Protein AF-A0A7J4EI24-F1 (afdb_monomer_lite)

Secondary structure (DSSP, 8-state):
--------SSTTTSPP------SS-------SS-HHHHHHHHHHHHHHHHHHHHHHTTS-GGG-THHHHHHHHHHHHHHHHHIIIIIHHHHHHHHHHHHTT--------HHHHHHHHHHHHHHS--

pLDDT: mean 85.52, std 16.44, range [43.53, 98.38]

Sequence (126 aa):
MEEKRRVYYSFYDIPQRESFTPSYGVTSHQSITSRTEIMHLLIAIIVLSIAFSFPLGGGGIIEGLNVVKEAMDKYPIALFSIITGFFFHELSHKFIAQRYGLWAEFRMYPGGLLFAFLFGLLIGFV

Foldseek 3Di:
DDPPDDDDPDPVRPPLPPPPDPPPDDPPPQPLADPQLVVQLVVLLQLQLLLLLQLVLPWACQVHPVSVVSSVVCSVVSSVCCCVPPVVVLVVVSVVCVVSVHHDGDDDDVVVSVVSNCCSHHTVHD

Radius of gyration: 21.09 Å; chains: 1; bounding box: 60×25×57 Å

Structure (mmCIF, N/CA/C/O backbone):
data_AF-A0A7J4EI24-F1
#
_entry.id   AF-A0A7J4EI24-F1
#
loop_
_atom_site.group_PDB
_atom_site.id
_atom_site.type_symbol
_atom_site.label_atom_id
_atom_site.label_alt_id
_atom_site.label_comp_id
_atom_site.label_asym_id
_atom_site.label_entity_id
_atom_site.label_seq_id
_atom_site.pdbx_PDB_ins_code
_atom_site.Cartn_x
_atom_site.Cartn_y
_atom_site.Cartn_z
_atom_site.occupancy
_atom_site.B_iso_or_equiv
_atom_site.auth_seq_id
_atom_site.auth_comp_id
_atom_site.auth_asym_id
_atom_site.auth_atom_id
_atom_site.pdbx_PDB_model_num
ATOM 1 N N . MET A 1 1 ? -41.817 -17.663 23.018 1.00 48.66 1 MET A N 1
ATOM 2 C CA . MET A 1 1 ? -41.851 -16.282 22.495 1.00 48.66 1 MET A CA 1
ATOM 3 C C . MET A 1 1 ? -40.979 -16.281 21.260 1.00 48.66 1 MET A C 1
ATOM 5 O O . MET A 1 1 ? -39.829 -16.678 21.357 1.00 48.66 1 MET A O 1
ATOM 9 N N . GLU A 1 2 ? -41.563 -16.004 20.103 1.00 53.72 2 GLU A N 1
ATOM 10 C CA . GLU A 1 2 ? -40.906 -16.165 18.807 1.00 53.72 2 GLU A CA 1
ATOM 11 C C . GLU A 1 2 ? -39.934 -15.001 18.586 1.00 53.72 2 GLU A C 1
ATOM 13 O O . GLU A 1 2 ? -40.337 -13.836 18.570 1.00 53.72 2 GLU A O 1
ATOM 18 N N . GLU A 1 3 ? -38.638 -15.302 18.511 1.00 65.00 3 GLU A N 1
ATOM 19 C CA . GLU A 1 3 ? -37.598 -14.302 18.288 1.00 65.00 3 GLU A CA 1
ATOM 20 C C . GLU A 1 3 ? -37.726 -13.777 16.852 1.00 65.00 3 GLU A C 1
ATOM 22 O O . GLU A 1 3 ? -37.226 -14.359 15.890 1.00 65.00 3 GLU A O 1
ATOM 27 N N . LYS A 1 4 ? -38.479 -12.683 16.689 1.00 65.25 4 LYS A N 1
ATOM 28 C CA . LYS A 1 4 ? -38.645 -12.007 15.400 1.00 65.25 4 LYS A CA 1
ATOM 29 C C . LYS A 1 4 ? -37.273 -11.570 14.889 1.00 65.25 4 LYS A C 1
ATOM 31 O O . LYS A 1 4 ? -36.659 -10.662 15.451 1.00 65.25 4 LYS A O 1
ATOM 36 N N . ARG A 1 5 ? -36.822 -12.189 13.794 1.00 73.00 5 ARG A N 1
ATOM 37 C CA . ARG A 1 5 ? -35.615 -11.799 13.056 1.00 73.00 5 ARG A CA 1
ATOM 38 C C . ARG A 1 5 ? -35.690 -10.304 12.732 1.00 73.00 5 ARG A C 1
ATOM 40 O O . ARG A 1 5 ? -36.543 -9.883 11.952 1.00 73.00 5 ARG A O 1
ATOM 47 N N . ARG A 1 6 ? -34.828 -9.496 13.352 1.00 72.06 6 ARG A N 1
ATOM 48 C CA . ARG A 1 6 ? -34.754 -8.056 13.078 1.00 72.06 6 ARG A CA 1
ATOM 49 C C . ARG A 1 6 ? -34.000 -7.846 11.767 1.00 72.06 6 ARG A C 1
ATOM 51 O O . ARG A 1 6 ? -32.892 -8.351 11.608 1.00 72.06 6 ARG A O 1
ATOM 58 N N . VAL A 1 7 ? -34.623 -7.137 10.831 1.00 76.56 7 VAL A N 1
ATOM 59 C CA . VAL A 1 7 ? -34.021 -6.731 9.556 1.00 76.56 7 VAL A CA 1
ATOM 60 C C . VAL A 1 7 ? -33.747 -5.236 9.653 1.00 76.56 7 VAL A C 1
ATOM 62 O O . VAL A 1 7 ? -34.674 -4.463 9.883 1.00 76.56 7 VAL A O 1
ATOM 65 N N . TYR A 1 8 ? -32.479 -4.850 9.526 1.00 79.75 8 TYR A N 1
ATOM 66 C CA . TYR A 1 8 ? -32.034 -3.457 9.566 1.00 79.75 8 TYR A CA 1
ATOM 67 C C . TYR A 1 8 ? -31.829 -2.963 8.132 1.00 79.75 8 TYR A C 1
ATOM 69 O O . TYR A 1 8 ? -31.180 -3.653 7.346 1.00 79.75 8 TYR A O 1
ATOM 77 N N . TYR A 1 9 ? -32.400 -1.808 7.785 1.00 78.88 9 TYR A N 1
ATOM 78 C CA . TYR A 1 9 ? -32.369 -1.265 6.419 1.00 78.88 9 TYR A CA 1
ATOM 79 C C . TYR A 1 9 ? -31.306 -0.175 6.240 1.00 78.88 9 TYR A C 1
ATOM 81 O O . TYR A 1 9 ? -30.872 0.086 5.121 1.00 78.88 9 TYR A O 1
ATOM 89 N N . SER A 1 10 ? -30.857 0.433 7.337 1.00 72.88 10 SER A N 1
ATOM 90 C CA . SER A 1 10 ? -29.804 1.441 7.376 1.00 72.88 10 SER A CA 1
ATOM 91 C C . SER A 1 10 ? -28.770 1.113 8.454 1.00 72.88 10 SER A C 1
ATOM 93 O O . SER A 1 10 ? -29.093 0.521 9.484 1.00 72.88 10 SER A O 1
ATOM 95 N N . PHE A 1 11 ? -27.523 1.559 8.260 1.00 65.12 11 PHE A N 1
ATOM 96 C CA . PHE A 1 11 ? -26.468 1.484 9.284 1.00 65.12 11 PHE A CA 1
ATOM 97 C C . PHE A 1 11 ? -26.885 2.131 10.611 1.00 65.12 11 PHE A C 1
ATOM 99 O O . PHE A 1 11 ? -26.434 1.707 11.670 1.00 65.12 11 PHE A O 1
ATOM 106 N N . TYR A 1 12 ? -27.759 3.137 10.550 1.00 70.12 12 TYR A N 1
ATOM 107 C CA . TYR A 1 12 ? -28.264 3.864 11.713 1.00 70.12 12 TYR A CA 1
ATOM 108 C C . TYR A 1 12 ? -29.338 3.083 12.481 1.00 70.12 12 TYR A C 1
ATOM 110 O O . TYR A 1 12 ? -29.590 3.389 13.642 1.00 70.12 12 TYR A O 1
ATOM 118 N N . ASP A 1 13 ? -29.945 2.070 11.855 1.00 72.12 13 ASP A N 1
ATOM 119 C CA . ASP A 1 13 ? -30.979 1.240 12.479 1.00 72.12 13 ASP A CA 1
ATOM 120 C C . ASP A 1 13 ? -30.370 0.113 13.319 1.00 72.12 13 ASP A C 1
ATOM 122 O O . ASP A 1 13 ? -31.056 -0.477 14.155 1.00 72.12 13 ASP A O 1
ATOM 126 N N . ILE A 1 14 ? -29.092 -0.212 13.083 1.00 67.00 14 ILE A N 1
ATOM 127 C CA . ILE A 1 14 ? -28.371 -1.231 13.839 1.00 67.00 14 ILE A CA 1
ATOM 128 C C . ILE A 1 14 ? -28.211 -0.690 15.265 1.00 67.00 14 ILE A C 1
ATOM 130 O O . ILE A 1 14 ? -27.538 0.330 15.442 1.00 67.00 14 ILE A O 1
ATOM 134 N N . PRO A 1 15 ? -28.792 -1.338 16.295 1.00 66.69 15 PRO A N 1
ATOM 135 C CA . PRO A 1 15 ? -28.547 -0.932 17.666 1.00 66.69 15 PRO A CA 1
ATOM 136 C C . PRO A 1 15 ? -27.040 -1.009 17.882 1.00 66.69 15 PRO A C 1
ATOM 138 O O . PRO A 1 15 ? -26.44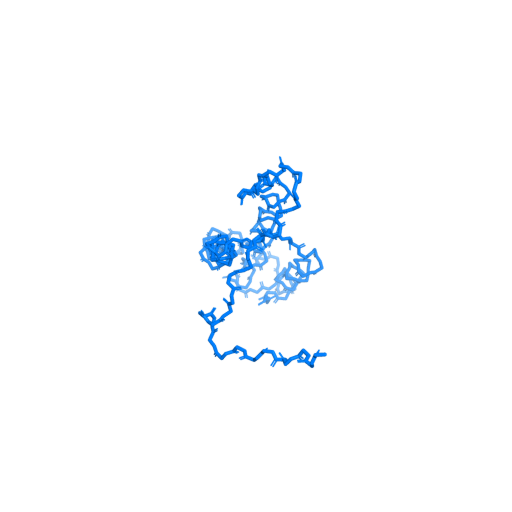3 -2.073 17.681 1.00 66.69 15 PRO A O 1
ATOM 141 N N . GLN A 1 16 ? -26.419 0.122 18.235 1.00 60.31 16 GLN A N 1
ATOM 142 C CA . GLN A 1 16 ? -25.025 0.112 18.659 1.00 60.31 16 GLN A CA 1
ATOM 143 C C . GLN A 1 16 ? -24.936 -0.944 19.743 1.00 60.31 16 GLN A C 1
ATOM 145 O O . GLN A 1 16 ? -25.718 -0.906 20.693 1.00 60.31 16 GLN A O 1
ATOM 150 N N . ARG A 1 17 ? -24.080 -1.948 19.527 1.00 56.31 17 ARG A N 1
ATOM 151 C CA . ARG A 1 17 ? -23.883 -3.018 20.495 1.00 56.31 17 ARG A CA 1
ATOM 152 C C . ARG A 1 17 ? -23.572 -2.298 21.803 1.00 56.31 17 ARG A C 1
ATOM 154 O O . ARG A 1 17 ? -22.500 -1.705 21.908 1.00 56.31 17 ARG A O 1
ATOM 161 N N . GLU A 1 18 ? -24.505 -2.303 22.759 1.00 54.47 18 GLU A N 1
ATOM 162 C CA . GLU A 1 18 ? -24.138 -2.101 24.152 1.00 54.47 18 GLU A CA 1
ATOM 163 C C . GLU A 1 18 ? -23.033 -3.120 24.338 1.00 54.47 18 GLU A C 1
ATOM 165 O O . GLU A 1 18 ? -23.245 -4.322 24.138 1.00 54.47 18 GLU A O 1
ATOM 170 N N . SER A 1 19 ? -21.809 -2.628 24.509 1.00 52.09 19 SER A N 1
ATOM 171 C CA . SER A 1 19 ? -20.678 -3.462 24.843 1.00 52.09 19 SER A CA 1
ATOM 172 C C . SER A 1 19 ? -21.186 -4.303 25.994 1.00 52.09 19 SER A C 1
ATOM 174 O O . SER A 1 19 ? -21.489 -3.759 27.051 1.00 52.09 19 SER A O 1
ATOM 176 N N . PHE A 1 20 ? -21.401 -5.598 25.748 1.00 48.25 20 PHE A N 1
ATOM 177 C CA . PHE A 1 20 ? -21.703 -6.551 26.794 1.00 48.25 20 PHE A CA 1
ATOM 178 C C . PHE A 1 20 ? -20.518 -6.433 27.738 1.00 48.25 20 PHE A C 1
ATOM 180 O O . PHE A 1 20 ? -19.446 -6.963 27.458 1.00 48.25 20 PHE A O 1
ATOM 187 N N . THR A 1 21 ? -20.664 -5.605 28.764 1.00 46.22 21 THR A N 1
ATOM 188 C CA . THR A 1 21 ? -19.741 -5.507 29.866 1.00 46.22 21 THR A CA 1
ATOM 189 C C . THR A 1 21 ? -20.082 -6.746 30.671 1.00 46.22 21 THR A C 1
ATOM 191 O O . THR A 1 21 ? -21.168 -6.827 31.252 1.00 46.22 21 THR A O 1
ATOM 194 N N . PRO A 1 22 ? -19.222 -7.780 30.689 1.00 43.69 22 PRO A N 1
ATOM 195 C CA . PRO A 1 22 ? -19.352 -8.750 31.755 1.00 43.69 22 PRO A CA 1
ATOM 196 C C . PRO A 1 22 ? -19.315 -7.925 33.047 1.00 43.69 22 PRO A C 1
ATOM 198 O O . PRO A 1 22 ? -18.504 -7.007 33.163 1.00 43.69 22 PRO A O 1
ATOM 201 N N . SER A 1 23 ? -20.180 -8.222 34.014 1.00 46.69 23 SER A N 1
ATOM 202 C CA . SER A 1 23 ? -20.263 -7.510 35.302 1.00 46.69 23 SER A CA 1
ATOM 203 C C . SER A 1 23 ? -18.975 -7.598 36.162 1.00 46.69 23 SER A C 1
ATOM 205 O O . SER A 1 23 ? -18.990 -7.277 37.348 1.00 46.69 23 SER A O 1
ATOM 207 N N . TYR A 1 24 ? -17.848 -8.008 35.580 1.00 43.88 24 TYR A N 1
ATOM 208 C CA . TYR A 1 24 ? -16.500 -7.884 36.109 1.00 43.88 24 TYR A CA 1
ATOM 209 C C . TYR A 1 24 ? -15.790 -6.770 35.337 1.00 43.88 24 TYR A C 1
ATOM 211 O O . TYR A 1 24 ? -15.511 -6.917 34.150 1.00 43.88 24 TYR A O 1
ATOM 219 N N . GLY A 1 25 ? -15.542 -5.646 36.014 1.00 43.53 25 GLY A N 1
ATOM 220 C CA . GLY A 1 25 ? -15.015 -4.391 35.471 1.00 43.53 25 GLY A CA 1
ATOM 221 C C . GLY A 1 25 ? -13.647 -4.480 34.792 1.00 43.53 25 GLY A C 1
ATOM 222 O O . GLY A 1 25 ? -12.657 -3.968 35.304 1.00 43.53 25 GLY A O 1
ATOM 223 N N . VAL A 1 26 ? -13.603 -5.065 33.600 1.00 48.59 26 VAL A N 1
ATOM 224 C CA . VAL A 1 26 ? -12.492 -4.927 32.664 1.00 48.59 26 VAL A CA 1
ATOM 225 C C . VAL A 1 26 ? -12.948 -3.947 31.596 1.00 48.59 26 VAL A C 1
ATOM 227 O O . VAL A 1 26 ? -13.611 -4.310 30.626 1.00 48.59 26 VAL A O 1
ATOM 230 N N . THR A 1 27 ? -12.600 -2.676 31.774 1.00 49.97 27 THR A N 1
ATOM 231 C CA . THR A 1 27 ? -12.538 -1.752 30.647 1.00 49.97 27 THR A CA 1
ATOM 232 C C . THR A 1 27 ? -11.503 -2.334 29.690 1.00 49.97 27 THR A C 1
ATOM 234 O O . THR A 1 27 ? -10.303 -2.290 29.956 1.00 49.97 27 THR A O 1
ATOM 237 N N . SER A 1 28 ? -11.939 -2.977 28.599 1.00 51.62 28 SER A N 1
ATOM 238 C CA . SER A 1 28 ? -10.997 -3.374 27.558 1.00 51.62 28 SER A CA 1
ATOM 239 C C . SER A 1 28 ? -10.385 -2.078 27.049 1.00 51.62 28 SER A C 1
ATOM 241 O O . SER A 1 28 ? -11.053 -1.304 26.362 1.00 51.62 28 SER A O 1
ATOM 243 N N . HIS A 1 29 ? -9.151 -1.796 27.442 1.00 49.03 29 HIS A N 1
ATOM 244 C CA . HIS A 1 29 ? -8.384 -0.698 26.896 1.00 49.03 29 HIS A CA 1
ATOM 245 C C . HIS A 1 29 ? -8.115 -1.068 25.436 1.00 49.03 29 HIS A C 1
ATOM 247 O O . HIS A 1 29 ? -7.106 -1.698 25.127 1.00 49.03 29 HIS A O 1
ATOM 253 N N . GLN A 1 30 ? -9.074 -0.796 24.544 1.00 60.03 30 GLN A N 1
ATOM 254 C CA . GLN A 1 30 ? -8.929 -1.101 23.129 1.00 60.03 30 GLN A CA 1
ATOM 255 C C . GLN A 1 30 ? -7.773 -0.246 22.629 1.00 60.03 30 GLN A C 1
ATOM 257 O O . GLN A 1 30 ? -7.880 0.976 22.529 1.00 60.03 30 GLN A O 1
ATOM 262 N N . SER A 1 31 ? -6.613 -0.873 22.426 1.00 61.41 31 SER A N 1
ATOM 263 C CA . SER A 1 31 ? -5.442 -0.160 21.946 1.00 61.41 31 SER A CA 1
ATOM 264 C C . SER A 1 31 ? -5.779 0.394 20.573 1.00 61.41 31 SER A C 1
ATOM 266 O O . SER A 1 31 ? -6.114 -0.368 19.665 1.00 61.41 31 SER A O 1
ATOM 268 N N . ILE A 1 32 ? -5.677 1.713 20.426 1.00 71.81 32 ILE A N 1
ATOM 269 C CA . ILE A 1 32 ? -5.957 2.391 19.162 1.00 71.81 32 ILE A CA 1
ATOM 270 C C . ILE A 1 32 ? -5.090 1.799 18.051 1.00 71.81 32 ILE A C 1
ATOM 272 O O . ILE A 1 32 ? -5.567 1.686 16.936 1.00 71.81 32 ILE A O 1
ATOM 276 N N . THR A 1 33 ? -3.851 1.385 18.337 1.00 81.56 33 THR A N 1
ATOM 277 C CA . THR A 1 33 ? -2.935 0.704 17.406 1.00 81.56 33 THR A CA 1
ATOM 278 C C . THR A 1 33 ? -2.095 -0.344 18.138 1.00 81.56 33 THR A C 1
ATOM 280 O O . THR A 1 33 ? -1.858 -0.233 19.341 1.00 81.56 33 THR A O 1
ATOM 283 N N . SER A 1 34 ? -1.633 -1.355 17.403 1.00 89.00 34 SER A N 1
ATOM 284 C CA . SER A 1 34 ? -0.796 -2.455 17.906 1.00 89.00 34 SER A CA 1
ATOM 285 C C . SER A 1 34 ? 0.598 -2.427 17.274 1.00 89.00 34 SER A C 1
ATOM 287 O O . SER A 1 34 ? 0.770 -2.003 16.132 1.00 89.00 34 SER A O 1
ATOM 289 N N . ARG A 1 35 ? 1.627 -2.922 17.980 1.00 91.44 35 ARG A N 1
ATOM 290 C CA . ARG A 1 35 ? 2.989 -3.025 17.409 1.00 91.44 35 ARG A CA 1
ATOM 291 C C . ARG A 1 35 ? 3.008 -3.888 16.149 1.00 91.44 35 ARG A C 1
ATOM 293 O O . ARG A 1 35 ? 3.686 -3.551 15.186 1.00 91.44 35 ARG A O 1
ATOM 300 N N . THR A 1 36 ? 2.259 -4.989 16.163 1.00 93.06 36 THR A N 1
ATOM 301 C CA . THR A 1 36 ? 2.190 -5.909 15.019 1.00 93.06 36 THR A CA 1
ATOM 302 C C . THR A 1 36 ? 1.503 -5.275 13.816 1.00 93.06 36 THR A C 1
ATOM 304 O O . THR A 1 36 ? 1.942 -5.475 12.691 1.00 93.06 36 THR A O 1
ATOM 307 N N . GLU A 1 37 ? 0.490 -4.448 14.055 1.00 93.75 37 GLU A N 1
ATOM 308 C CA . GLU A 1 37 ? -0.195 -3.686 13.017 1.00 93.75 37 GLU A CA 1
ATOM 309 C C . GLU A 1 37 ? 0.742 -2.689 12.331 1.00 93.75 37 GLU A C 1
ATOM 311 O O . GLU A 1 37 ? 0.817 -2.665 11.107 1.00 93.75 37 GLU A O 1
ATOM 316 N N . ILE A 1 38 ? 1.506 -1.913 13.110 1.00 94.44 38 ILE A N 1
ATOM 317 C CA . ILE A 1 38 ? 2.485 -0.961 12.566 1.00 94.44 38 ILE A CA 1
ATOM 318 C C . ILE A 1 38 ? 3.529 -1.699 11.723 1.00 94.44 38 ILE A C 1
ATOM 320 O O . ILE A 1 38 ? 3.847 -1.262 10.622 1.00 94.44 38 ILE A O 1
ATOM 324 N N . MET A 1 39 ? 4.036 -2.838 12.206 1.00 96.69 39 MET A N 1
ATOM 325 C CA . MET A 1 39 ? 4.986 -3.651 11.440 1.00 96.69 39 MET A CA 1
ATOM 326 C C . MET A 1 39 ? 4.372 -4.169 10.137 1.00 96.69 39 MET A C 1
ATOM 328 O O . MET A 1 39 ? 4.995 -4.055 9.087 1.00 96.69 39 MET A O 1
ATOM 332 N N . HIS A 1 40 ? 3.145 -4.690 10.176 1.00 97.25 40 HIS A N 1
ATOM 333 C CA . HIS A 1 40 ? 2.452 -5.167 8.982 1.00 97.25 40 HIS A CA 1
ATOM 334 C C . HIS A 1 40 ? 2.182 -4.041 7.978 1.00 97.25 40 HIS A C 1
ATOM 336 O O . HIS A 1 40 ? 2.389 -4.244 6.785 1.00 97.25 40 HIS A O 1
ATOM 342 N N . LEU A 1 41 ? 1.759 -2.861 8.442 1.00 96.75 41 LEU A N 1
ATOM 343 C CA . LEU A 1 41 ? 1.556 -1.688 7.590 1.00 96.75 41 LEU A CA 1
ATOM 344 C C . LEU A 1 41 ? 2.864 -1.246 6.934 1.00 96.75 41 LEU A C 1
ATOM 346 O O . LEU A 1 41 ? 2.885 -1.018 5.731 1.00 96.75 41 LEU A O 1
ATOM 350 N N . LEU A 1 42 ? 3.960 -1.164 7.693 1.00 97.50 42 LEU A N 1
ATOM 351 C CA . LEU A 1 42 ? 5.267 -0.786 7.149 1.00 97.50 42 LEU A CA 1
ATOM 352 C C . LEU A 1 42 ? 5.771 -1.794 6.113 1.00 97.50 42 LEU A C 1
ATOM 354 O O . LEU A 1 42 ? 6.225 -1.385 5.046 1.00 97.50 42 LEU A O 1
ATOM 358 N N . ILE A 1 43 ? 5.653 -3.097 6.393 1.00 97.88 43 ILE A N 1
ATOM 359 C CA . ILE A 1 43 ? 6.014 -4.153 5.437 1.00 97.88 43 ILE A CA 1
ATOM 360 C C . ILE A 1 43 ? 5.169 -4.020 4.169 1.00 97.88 43 ILE A C 1
ATOM 362 O O . ILE A 1 43 ? 5.725 -4.015 3.074 1.00 97.88 43 ILE A O 1
ATOM 366 N N . ALA A 1 44 ? 3.849 -3.866 4.306 1.00 97.88 44 ALA A N 1
ATOM 367 C CA . ALA A 1 44 ? 2.956 -3.689 3.170 1.00 97.88 44 ALA A CA 1
ATOM 368 C C . ALA A 1 44 ? 3.352 -2.458 2.343 1.00 97.88 44 ALA A C 1
ATOM 370 O O . ALA A 1 44 ? 3.567 -2.593 1.144 1.00 97.88 44 ALA A O 1
ATOM 371 N N . ILE A 1 45 ? 3.542 -1.294 2.973 1.00 98.38 45 ILE A N 1
ATOM 372 C CA . ILE A 1 45 ? 3.937 -0.056 2.289 1.00 98.38 45 ILE A CA 1
ATOM 373 C C . ILE A 1 45 ? 5.228 -0.258 1.498 1.00 98.38 45 ILE A C 1
ATOM 375 O O . ILE A 1 45 ? 5.262 0.075 0.319 1.00 98.38 45 ILE A O 1
ATOM 379 N N . ILE A 1 46 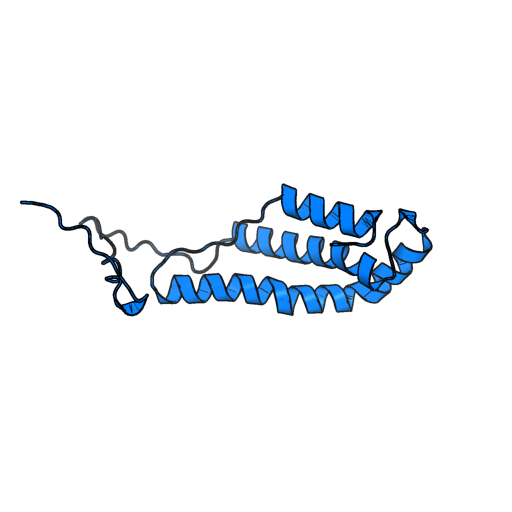? 6.274 -0.823 2.107 1.00 98.19 46 ILE A N 1
ATOM 380 C CA . ILE A 1 46 ? 7.562 -1.029 1.432 1.00 98.19 46 ILE A CA 1
ATOM 381 C C . ILE A 1 46 ? 7.403 -2.000 0.257 1.00 98.19 46 ILE A C 1
ATOM 383 O O . ILE A 1 46 ? 7.803 -1.680 -0.860 1.00 98.19 46 ILE A O 1
ATOM 387 N N . VAL A 1 47 ? 6.788 -3.164 0.484 1.00 98.06 47 VAL A N 1
ATOM 388 C CA . VAL A 1 47 ? 6.644 -4.205 -0.545 1.00 98.06 47 VAL A CA 1
ATOM 389 C C . VAL A 1 47 ? 5.793 -3.717 -1.715 1.00 98.06 47 VAL A C 1
ATOM 391 O O . VAL A 1 47 ? 6.203 -3.871 -2.862 1.00 98.06 47 VAL A O 1
ATOM 394 N N . LEU A 1 48 ? 4.650 -3.083 -1.440 1.00 98.00 48 LEU A N 1
ATOM 395 C CA . LEU A 1 48 ? 3.786 -2.506 -2.470 1.00 98.00 48 LEU A CA 1
ATOM 396 C C . LEU A 1 48 ? 4.489 -1.366 -3.215 1.00 98.00 48 LEU A C 1
ATOM 398 O O . LEU A 1 48 ? 4.378 -1.291 -4.432 1.00 98.00 48 LEU A O 1
ATOM 402 N N . SER A 1 49 ? 5.260 -0.516 -2.530 1.00 98.25 49 SER A N 1
ATOM 403 C CA . SER A 1 49 ? 5.989 0.579 -3.192 1.00 98.25 49 SER A CA 1
ATOM 404 C C . SER A 1 49 ? 7.043 0.057 -4.164 1.00 98.25 49 SER A C 1
ATOM 406 O O . SER A 1 49 ? 7.188 0.609 -5.250 1.00 98.25 49 SER A O 1
ATOM 408 N N . ILE A 1 50 ? 7.746 -1.023 -3.805 1.00 97.81 50 ILE A N 1
ATOM 409 C CA . ILE A 1 50 ? 8.682 -1.688 -4.718 1.00 97.81 50 ILE A CA 1
ATOM 410 C C . ILE A 1 50 ? 7.914 -2.356 -5.863 1.00 97.81 50 ILE A C 1
ATOM 412 O O . ILE A 1 50 ? 8.278 -2.185 -7.017 1.00 97.81 50 ILE A O 1
ATOM 416 N N . ALA A 1 51 ? 6.831 -3.082 -5.572 1.00 97.69 51 ALA A N 1
ATOM 417 C CA . ALA A 1 51 ? 6.037 -3.763 -6.593 1.00 97.69 51 ALA A CA 1
ATOM 418 C C . ALA A 1 51 ? 5.501 -2.791 -7.659 1.00 97.69 51 ALA A C 1
ATOM 420 O O . ALA A 1 51 ? 5.641 -3.048 -8.850 1.00 97.69 51 ALA A O 1
ATOM 421 N N . PHE A 1 52 ? 4.941 -1.653 -7.235 1.00 97.88 52 PHE A N 1
ATOM 422 C CA . PHE A 1 52 ? 4.382 -0.633 -8.125 1.00 97.88 52 PHE A CA 1
ATOM 423 C C . PHE A 1 52 ? 5.441 0.218 -8.837 1.00 97.88 52 PHE A C 1
ATOM 425 O O . PHE A 1 52 ? 5.117 0.885 -9.821 1.00 97.88 52 PHE A O 1
ATOM 432 N N . SER A 1 53 ? 6.700 0.215 -8.391 1.00 97.81 53 SER A N 1
ATOM 433 C CA . SER A 1 53 ? 7.738 1.000 -9.062 1.00 97.81 53 SER A CA 1
ATOM 434 C C . SER A 1 53 ? 8.138 0.412 -10.419 1.00 97.81 53 SER A C 1
ATOM 436 O O . SER A 1 53 ? 8.526 1.171 -11.300 1.00 97.81 53 SER A O 1
ATOM 438 N N . PHE A 1 54 ? 7.972 -0.899 -10.626 1.00 97.25 54 PHE A N 1
ATOM 439 C CA . PHE A 1 54 ? 8.211 -1.588 -11.903 1.00 97.25 54 PHE A CA 1
ATOM 440 C C . PHE A 1 54 ? 7.248 -1.170 -13.031 1.00 97.25 54 PHE A C 1
ATOM 442 O O . PHE A 1 54 ? 7.731 -0.620 -14.020 1.00 97.25 54 PHE A O 1
ATOM 449 N N . PRO A 1 55 ? 5.907 -1.292 -12.892 1.00 95.81 55 PRO A N 1
ATOM 450 C CA . PRO A 1 55 ? 4.969 -0.786 -13.899 1.00 95.81 55 PRO A CA 1
ATOM 451 C C . PRO A 1 55 ? 5.194 0.695 -14.227 1.00 95.81 55 PRO A C 1
ATOM 453 O O . PRO A 1 55 ? 5.120 1.103 -15.382 1.00 95.81 55 PRO A O 1
ATOM 456 N N . LEU A 1 56 ? 5.498 1.515 -13.214 1.00 95.00 56 LEU A N 1
ATOM 457 C CA . LEU A 1 56 ? 5.785 2.941 -13.408 1.00 95.00 56 LEU A CA 1
ATOM 458 C C . LEU A 1 56 ? 7.122 3.192 -14.118 1.00 95.00 56 LEU A C 1
ATOM 460 O O . LEU A 1 56 ? 7.271 4.207 -14.800 1.00 95.00 56 LEU A O 1
ATOM 464 N N . GLY A 1 57 ? 8.085 2.292 -13.925 1.00 92.44 57 GLY A N 1
ATOM 465 C CA . GLY A 1 57 ? 9.389 2.254 -14.580 1.00 92.44 57 GLY A CA 1
ATOM 466 C C . GLY A 1 57 ? 9.370 1.571 -15.948 1.00 92.44 57 GLY A C 1
ATOM 467 O O . GLY A 1 57 ? 10.436 1.279 -16.469 1.00 92.44 57 GLY A O 1
ATOM 468 N N . GLY A 1 58 ? 8.190 1.307 -16.517 1.00 90.81 58 GLY A N 1
ATOM 469 C CA . GLY A 1 58 ? 8.043 0.884 -17.908 1.00 90.81 58 GLY A CA 1
ATOM 470 C C . GLY A 1 58 ? 7.883 -0.616 -18.148 1.00 90.81 58 GLY A C 1
ATOM 471 O O . GLY A 1 58 ? 7.692 -0.976 -19.302 1.00 90.81 58 GLY A O 1
ATOM 472 N N . GLY A 1 59 ? 7.907 -1.469 -17.115 1.00 93.38 59 GLY A N 1
ATOM 473 C CA . GLY A 1 59 ? 7.706 -2.912 -17.291 1.00 93.38 59 GLY A CA 1
ATOM 474 C C . GLY A 1 59 ? 8.281 -3.769 -16.163 1.00 93.38 59 GLY A C 1
ATOM 475 O O . GLY A 1 59 ? 8.567 -3.281 -15.069 1.00 93.38 59 GLY A O 1
ATOM 476 N N . GLY A 1 60 ? 8.427 -5.071 -16.416 1.00 94.50 60 GLY A N 1
ATOM 477 C CA . GLY A 1 60 ? 9.048 -6.032 -15.497 1.00 94.50 60 GLY A CA 1
ATOM 478 C C . GLY A 1 60 ? 10.469 -6.425 -15.903 1.00 94.50 60 GLY A C 1
ATOM 479 O O . GLY A 1 60 ? 10.909 -6.176 -17.023 1.00 94.50 60 GLY A O 1
ATOM 480 N N . ILE A 1 61 ? 11.206 -7.105 -15.019 1.00 94.06 61 ILE A N 1
ATOM 481 C CA . ILE A 1 61 ? 12.601 -7.508 -15.291 1.00 94.06 61 ILE A CA 1
ATOM 482 C C . ILE A 1 61 ? 12.745 -8.492 -16.460 1.00 94.06 61 ILE A C 1
ATOM 484 O O . ILE A 1 61 ? 13.844 -8.635 -16.995 1.00 94.06 61 ILE A O 1
ATOM 488 N N . ILE A 1 62 ? 11.661 -9.163 -16.866 1.00 92.88 62 ILE A N 1
ATOM 489 C CA . ILE A 1 62 ? 11.645 -10.038 -18.046 1.00 92.88 62 ILE A CA 1
ATOM 490 C C . ILE A 1 62 ? 11.925 -9.237 -19.331 1.00 92.88 62 ILE A C 1
ATOM 492 O O . ILE A 1 62 ? 12.504 -9.775 -20.271 1.00 92.88 62 ILE A O 1
ATOM 496 N N . GLU A 1 63 ? 11.577 -7.949 -19.362 1.00 88.19 63 GLU A N 1
ATOM 497 C CA . GLU A 1 63 ? 11.785 -7.065 -20.516 1.00 88.19 63 GLU A CA 1
ATOM 498 C C . GLU A 1 63 ? 13.225 -6.531 -20.607 1.00 88.19 63 GLU A C 1
ATOM 500 O O . GLU A 1 63 ? 13.677 -6.119 -21.676 1.00 88.19 63 GLU A O 1
ATOM 505 N N . GLY A 1 64 ? 13.982 -6.584 -19.506 1.00 90.25 64 GLY A N 1
ATOM 506 C CA . GLY A 1 64 ? 15.399 -6.235 -19.462 1.00 90.25 64 GLY A CA 1
ATOM 507 C C . GLY A 1 64 ? 15.840 -5.631 -18.130 1.00 90.25 64 GLY A C 1
ATOM 508 O O . GLY A 1 64 ? 15.052 -5.083 -17.364 1.00 90.25 64 GLY A O 1
ATOM 509 N N . LEU A 1 65 ? 17.147 -5.678 -17.853 1.00 88.94 65 LEU A N 1
ATOM 510 C CA . LEU A 1 65 ? 17.690 -5.218 -16.567 1.00 88.94 65 LEU A CA 1
ATOM 511 C C . LEU A 1 65 ? 17.679 -3.685 -16.404 1.00 88.94 65 LEU A C 1
ATOM 513 O O . LEU A 1 65 ? 17.711 -3.188 -15.280 1.00 88.94 65 LEU A O 1
ATOM 517 N N . ASN A 1 66 ? 17.591 -2.931 -17.506 1.00 91.50 66 ASN A N 1
ATOM 518 C CA . ASN A 1 66 ? 17.504 -1.464 -17.477 1.00 91.50 66 ASN A CA 1
ATOM 519 C C . ASN A 1 66 ? 16.271 -0.972 -16.701 1.00 91.50 66 ASN A C 1
ATOM 521 O O . ASN A 1 66 ? 16.350 0.053 -16.023 1.00 91.50 66 ASN A O 1
ATOM 525 N N . VAL A 1 67 ? 15.191 -1.761 -16.710 1.00 92.38 67 VAL A N 1
ATOM 526 C CA . VAL A 1 67 ? 13.946 -1.491 -15.981 1.00 92.38 67 VAL A CA 1
ATOM 527 C C . VAL A 1 67 ? 14.190 -1.341 -14.479 1.00 92.38 67 VAL A C 1
ATOM 529 O O . VAL A 1 67 ? 13.525 -0.547 -13.829 1.00 92.38 67 VAL A O 1
ATOM 532 N N . VAL A 1 68 ? 15.186 -2.024 -13.902 1.00 93.88 68 VAL A N 1
ATOM 533 C CA . VAL A 1 68 ? 15.498 -1.891 -12.466 1.00 93.88 68 VAL A CA 1
ATOM 534 C C . VAL A 1 68 ? 15.934 -0.466 -12.120 1.00 93.88 68 VAL A C 1
ATOM 536 O O . VAL A 1 68 ? 15.557 0.062 -11.075 1.00 93.88 68 VAL A O 1
ATOM 539 N N . LYS A 1 69 ? 16.711 0.177 -13.001 1.00 95.44 69 LYS A N 1
ATOM 540 C CA . LYS A 1 69 ? 17.139 1.565 -12.805 1.00 95.44 69 LYS A CA 1
ATOM 541 C C . LYS A 1 69 ? 15.947 2.515 -12.910 1.00 95.44 69 LYS A C 1
ATOM 543 O O . LYS A 1 69 ? 15.771 3.360 -12.039 1.00 95.44 69 LYS A O 1
ATOM 548 N N . GLU A 1 70 ? 15.111 2.332 -13.928 1.00 95.19 70 GLU A N 1
ATOM 549 C CA . GLU A 1 70 ? 13.908 3.145 -14.134 1.00 95.19 70 GLU A CA 1
ATOM 550 C C . GLU A 1 70 ? 12.915 2.981 -12.975 1.00 95.19 70 GLU A C 1
ATOM 552 O O . GLU A 1 70 ? 12.420 3.966 -12.432 1.00 95.19 70 GLU A O 1
ATOM 557 N N . ALA A 1 71 ? 12.697 1.751 -12.510 1.00 96.12 71 ALA A N 1
ATOM 558 C CA . ALA A 1 71 ? 11.873 1.454 -11.346 1.00 96.12 71 ALA A CA 1
ATOM 559 C C . ALA A 1 71 ? 12.414 2.128 -10.077 1.00 96.12 71 ALA A C 1
ATOM 561 O O . ALA A 1 71 ? 11.639 2.645 -9.275 1.00 96.12 71 ALA A O 1
ATOM 562 N N . MET A 1 72 ? 13.735 2.180 -9.894 1.00 96.38 72 MET A N 1
ATOM 563 C CA . MET A 1 72 ? 14.343 2.868 -8.754 1.00 96.38 72 MET A CA 1
ATOM 564 C C . MET A 1 72 ? 14.152 4.390 -8.827 1.00 96.38 72 MET A C 1
ATOM 566 O O . MET A 1 72 ? 13.829 5.006 -7.811 1.00 96.38 72 MET A O 1
ATOM 570 N N . ASP A 1 73 ? 14.239 4.982 -10.021 1.00 97.00 73 ASP A N 1
ATOM 571 C CA . ASP A 1 73 ? 13.935 6.402 -10.244 1.00 97.00 73 ASP A CA 1
ATOM 572 C C . ASP A 1 73 ? 12.450 6.722 -9.971 1.00 97.00 73 ASP A C 1
ATOM 574 O O . ASP A 1 73 ? 12.110 7.818 -9.518 1.00 97.00 73 ASP A O 1
ATOM 578 N N . LYS A 1 74 ? 11.544 5.762 -10.209 1.00 97.19 74 LYS A N 1
ATOM 579 C CA . LYS A 1 74 ? 10.098 5.901 -9.953 1.00 97.19 74 LYS A CA 1
ATOM 580 C C . LYS A 1 74 ? 9.662 5.522 -8.542 1.00 97.19 74 LYS A C 1
ATOM 582 O O . LYS A 1 74 ? 8.551 5.879 -8.146 1.00 97.19 74 LYS A O 1
ATOM 587 N N . TYR A 1 75 ? 10.513 4.866 -7.759 1.00 97.62 75 TYR A N 1
ATOM 588 C CA . TYR A 1 75 ? 10.182 4.421 -6.405 1.00 97.62 75 TYR A CA 1
ATOM 589 C C . TYR A 1 75 ? 9.633 5.534 -5.486 1.00 97.62 75 TYR A C 1
ATOM 591 O O . TYR A 1 75 ? 8.635 5.281 -4.810 1.00 97.62 75 TYR A O 1
ATOM 599 N N . PRO A 1 76 ? 10.165 6.777 -5.469 1.00 98.00 76 PRO A N 1
ATOM 600 C CA . PRO A 1 76 ? 9.600 7.847 -4.639 1.00 98.00 76 PRO A CA 1
ATOM 601 C C . PRO A 1 76 ? 8.148 8.194 -4.994 1.00 98.00 76 PRO A C 1
ATOM 603 O O . PRO A 1 76 ? 7.341 8.477 -4.108 1.00 98.00 76 PRO A O 1
ATOM 606 N N . ILE A 1 77 ? 7.808 8.144 -6.286 1.00 97.88 77 ILE A N 1
ATOM 607 C CA . ILE A 1 77 ? 6.446 8.386 -6.771 1.00 97.88 77 ILE A CA 1
ATOM 608 C C . ILE A 1 77 ? 5.545 7.222 -6.350 1.00 97.88 77 ILE A C 1
ATOM 610 O O . ILE A 1 77 ? 4.477 7.462 -5.793 1.00 97.88 77 ILE A O 1
ATOM 614 N N . ALA A 1 78 ? 6.003 5.979 -6.536 1.00 97.94 78 ALA A N 1
ATOM 615 C CA . ALA A 1 78 ? 5.280 4.785 -6.101 1.00 97.94 78 ALA A CA 1
ATOM 616 C C . ALA A 1 78 ? 4.985 4.825 -4.592 1.00 97.94 78 ALA A C 1
ATOM 618 O O . ALA A 1 78 ? 3.843 4.641 -4.180 1.00 97.94 78 ALA A O 1
ATOM 619 N N . LEU A 1 79 ? 5.986 5.154 -3.770 1.00 98.31 79 LEU A N 1
ATOM 620 C CA . LEU A 1 79 ? 5.842 5.285 -2.320 1.00 98.31 79 LEU A CA 1
ATOM 621 C C . LEU A 1 79 ? 4.791 6.329 -1.941 1.00 98.31 79 LEU A C 1
ATOM 623 O O . LEU A 1 79 ? 3.937 6.070 -1.093 1.00 98.31 79 LEU A O 1
ATOM 627 N N . PHE A 1 80 ? 4.816 7.495 -2.587 1.00 98.19 80 PHE A N 1
ATOM 628 C CA . PHE A 1 80 ? 3.814 8.528 -2.351 1.00 98.19 80 PHE A CA 1
ATOM 629 C C . PHE A 1 80 ? 2.403 8.053 -2.736 1.00 98.19 80 PHE A C 1
ATOM 631 O O . PHE A 1 80 ? 1.452 8.248 -1.972 1.00 98.19 80 PHE A O 1
ATOM 638 N N . SER A 1 81 ? 2.258 7.368 -3.873 1.00 97.56 81 SER A N 1
ATOM 639 C CA . SER A 1 81 ? 0.991 6.761 -4.298 1.00 97.56 81 SER A CA 1
ATOM 640 C C . SER A 1 81 ? 0.484 5.703 -3.311 1.00 97.56 81 SER A C 1
ATOM 642 O O . SER A 1 81 ? -0.700 5.694 -2.991 1.00 97.56 81 SER A O 1
ATOM 644 N N . ILE A 1 82 ? 1.355 4.852 -2.761 1.00 98.19 82 ILE A N 1
ATOM 645 C CA . ILE A 1 82 ? 0.970 3.838 -1.765 1.00 98.19 82 ILE A CA 1
ATOM 646 C C . ILE A 1 82 ? 0.583 4.469 -0.425 1.00 98.19 82 ILE A C 1
ATOM 648 O O . ILE A 1 82 ? -0.397 4.050 0.192 1.00 98.19 82 ILE A O 1
ATOM 652 N N . ILE A 1 83 ? 1.290 5.509 0.023 1.00 98.00 83 ILE A N 1
ATOM 653 C CA . ILE A 1 83 ? 0.913 6.234 1.245 1.00 98.00 83 ILE A CA 1
ATOM 654 C C . ILE A 1 83 ? -0.469 6.883 1.076 1.00 98.00 83 ILE A C 1
ATOM 656 O O . ILE A 1 83 ? -1.325 6.802 1.957 1.00 98.00 83 ILE A O 1
ATOM 660 N N . THR A 1 84 ? -0.706 7.518 -0.068 1.00 97.25 84 THR A N 1
ATOM 661 C CA . THR A 1 84 ? -1.960 8.239 -0.306 1.00 97.25 84 THR A CA 1
ATOM 662 C C . THR A 1 84 ? -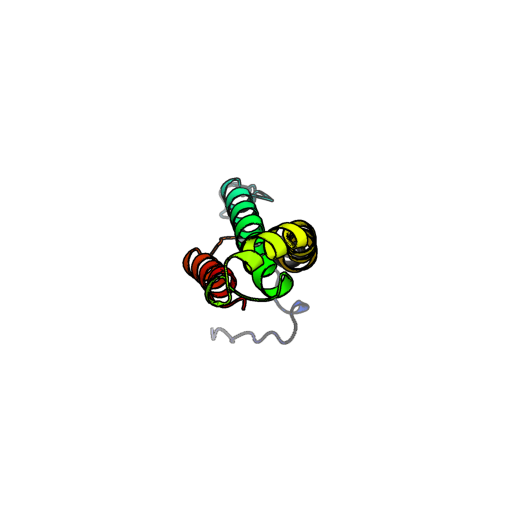3.144 7.316 -0.587 1.00 97.25 84 THR A C 1
ATOM 664 O O . THR A 1 84 ? -4.230 7.542 -0.060 1.00 97.25 84 THR A O 1
ATOM 667 N N . GLY A 1 85 ? -2.940 6.271 -1.387 1.00 96.19 85 GLY A N 1
ATOM 668 C CA . GLY A 1 85 ? -3.985 5.337 -1.792 1.00 96.19 85 GLY A CA 1
ATOM 669 C C . GLY A 1 85 ? -4.239 4.240 -0.766 1.00 96.19 85 GLY A C 1
ATOM 670 O O . GLY A 1 85 ? -5.360 4.085 -0.303 1.00 96.19 85 GLY A O 1
ATOM 671 N N . PHE A 1 86 ? -3.208 3.482 -0.392 1.00 97.19 86 PHE A N 1
ATOM 672 C CA . PHE A 1 86 ? -3.354 2.306 0.468 1.00 97.19 86 PHE A CA 1
ATOM 673 C C . PHE A 1 86 ? -3.345 2.668 1.958 1.00 97.19 86 PHE A C 1
ATOM 675 O O . PHE A 1 86 ? -4.270 2.311 2.683 1.00 97.19 86 PHE A O 1
ATOM 682 N N . PHE A 1 87 ? -2.340 3.411 2.433 1.00 97.25 87 PHE A N 1
ATOM 683 C CA . PHE A 1 87 ? -2.208 3.670 3.872 1.00 97.25 87 PHE A CA 1
ATOM 684 C C . PHE A 1 87 ? -3.394 4.474 4.429 1.00 97.25 87 PHE A C 1
ATOM 686 O O . PHE A 1 87 ? -3.966 4.088 5.450 1.00 97.25 87 PHE A O 1
ATOM 693 N N . PHE A 1 88 ? -3.823 5.546 3.750 1.00 97.19 88 PHE A N 1
ATOM 694 C CA . PHE A 1 88 ? -5.017 6.286 4.181 1.00 97.19 88 PHE A CA 1
ATOM 695 C C . PHE A 1 88 ? -6.320 5.499 4.005 1.00 97.19 88 PHE A C 1
ATOM 697 O O . PHE A 1 88 ? -7.239 5.694 4.802 1.00 97.19 88 PHE A O 1
ATOM 704 N N . HIS A 1 89 ? -6.415 4.600 3.023 1.00 95.19 89 HIS A N 1
ATOM 705 C CA . HIS A 1 89 ? -7.571 3.712 2.874 1.00 95.19 89 HIS A CA 1
ATOM 706 C C . HIS A 1 89 ? -7.732 2.787 4.086 1.00 95.19 89 HIS A C 1
ATOM 708 O O . HIS A 1 89 ? -8.784 2.793 4.726 1.00 95.19 89 HIS A O 1
ATOM 714 N N . GLU A 1 90 ? -6.672 2.069 4.464 1.00 95.00 90 GLU A N 1
ATOM 715 C CA . GLU A 1 90 ? -6.686 1.170 5.627 1.00 95.00 90 GLU A CA 1
ATOM 716 C C . GLU A 1 90 ? -6.952 1.924 6.932 1.00 95.00 90 GLU A C 1
ATOM 718 O O . GLU A 1 90 ? -7.732 1.495 7.788 1.00 95.00 90 GLU A O 1
ATOM 723 N N . LEU A 1 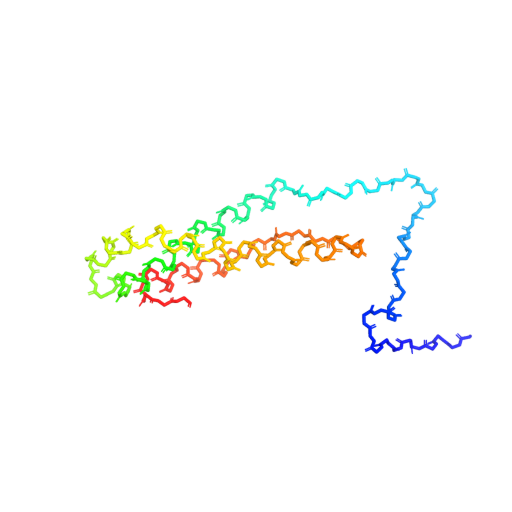91 ? -6.351 3.107 7.069 1.00 93.75 91 LEU A N 1
ATOM 724 C CA . LEU A 1 91 ? -6.565 3.953 8.231 1.00 93.75 91 LEU A CA 1
ATOM 725 C C . LEU A 1 91 ? -8.016 4.459 8.315 1.00 93.75 91 LEU A C 1
ATOM 727 O O . LEU A 1 91 ? -8.564 4.570 9.411 1.00 93.75 91 LEU A O 1
ATOM 731 N N . SER A 1 92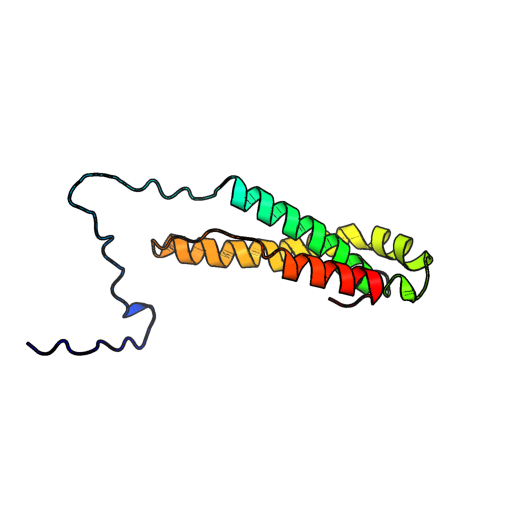 ? -8.667 4.709 7.177 1.00 94.06 92 SER A N 1
ATOM 732 C CA . SER A 1 92 ? -10.070 5.137 7.130 1.00 94.06 92 SER A CA 1
ATOM 733 C C . SER A 1 92 ? -11.017 4.040 7.611 1.00 94.06 92 SER A C 1
ATOM 735 O O . SER A 1 92 ? -11.888 4.321 8.436 1.00 94.06 92 SER A O 1
ATOM 737 N N . HIS A 1 93 ? -10.816 2.790 7.170 1.00 92.44 93 HIS A N 1
ATOM 738 C CA . HIS A 1 93 ? -11.576 1.629 7.666 1.00 92.44 93 HIS A CA 1
ATOM 739 C C . HIS A 1 93 ? -11.467 1.490 9.177 1.00 92.44 93 HIS A C 1
ATOM 741 O O . HIS A 1 93 ? -12.449 1.255 9.884 1.00 92.44 93 HIS A O 1
ATOM 747 N N . LYS A 1 94 ? -10.259 1.689 9.690 1.00 91.25 94 LYS A N 1
ATOM 748 C CA . LYS A 1 94 ? -10.003 1.629 11.116 1.00 91.25 94 LYS A CA 1
ATOM 749 C C . LYS A 1 94 ? -10.672 2.764 11.882 1.00 91.25 94 LYS A C 1
ATOM 751 O O . LYS A 1 94 ? -11.353 2.508 12.872 1.00 91.25 94 LYS A O 1
ATOM 756 N N . PHE A 1 95 ? -10.508 4.005 11.431 1.00 91.31 95 PHE A N 1
ATOM 757 C CA . PHE A 1 95 ? -11.103 5.163 12.092 1.00 91.31 95 PHE A CA 1
ATOM 758 C C . PHE A 1 95 ? -12.626 5.098 12.110 1.00 91.31 95 PHE A C 1
ATOM 760 O O . PHE A 1 95 ? -13.230 5.423 13.133 1.00 91.31 95 PHE A O 1
ATOM 767 N N . ILE A 1 96 ? -13.258 4.643 11.023 1.00 91.06 96 ILE A N 1
ATOM 768 C CA . ILE A 1 96 ? -14.712 4.497 11.004 1.00 91.06 96 ILE A CA 1
ATOM 769 C C . ILE A 1 96 ? -15.166 3.378 11.947 1.00 91.06 96 ILE A C 1
ATOM 771 O O . ILE A 1 96 ? -16.081 3.600 12.733 1.00 91.06 96 ILE A O 1
ATOM 775 N N . ALA A 1 97 ? -14.490 2.224 11.968 1.00 88.31 97 ALA A N 1
ATOM 776 C CA . ALA A 1 97 ? -14.811 1.135 12.892 1.00 88.31 97 ALA A CA 1
ATOM 777 C C . ALA A 1 97 ? -14.685 1.578 14.359 1.00 88.31 97 ALA A C 1
ATOM 779 O O . ALA A 1 97 ? -15.612 1.394 15.150 1.00 88.31 97 ALA A O 1
ATOM 780 N N . GLN A 1 98 ? -13.587 2.257 14.696 1.00 86.44 98 GLN A N 1
ATOM 781 C CA . GLN A 1 98 ? -13.339 2.776 16.041 1.00 86.44 98 GLN A CA 1
ATOM 782 C C . GLN A 1 98 ? -14.362 3.843 16.449 1.00 86.44 98 GLN A C 1
ATOM 784 O O . GLN A 1 98 ? -14.797 3.856 17.600 1.00 86.44 98 GLN A O 1
ATOM 789 N N . ARG A 1 99 ? -14.817 4.692 15.515 1.00 84.19 99 ARG A N 1
ATOM 790 C CA . ARG A 1 99 ? -15.889 5.672 15.765 1.00 84.19 99 ARG A CA 1
ATOM 791 C C . ARG A 1 99 ? -17.204 5.013 16.193 1.00 84.19 99 ARG A C 1
ATOM 793 O O . ARG A 1 99 ? -17.951 5.614 16.958 1.00 84.19 99 ARG A O 1
ATOM 800 N N . TYR A 1 100 ? -17.479 3.796 15.729 1.00 84.06 100 TYR A N 1
ATOM 801 C CA . TYR A 1 100 ? -18.662 3.016 16.109 1.00 84.06 100 TYR A CA 1
ATOM 802 C C . TYR A 1 100 ? -18.409 2.039 17.274 1.00 84.06 100 TYR A C 1
ATOM 804 O O . TYR A 1 100 ? -19.242 1.173 17.534 1.00 84.06 100 TYR A O 1
ATOM 812 N N . GLY A 1 101 ? -17.277 2.152 17.980 1.00 81.31 101 GLY A N 1
ATOM 813 C CA . GLY A 1 101 ? -16.931 1.269 19.101 1.00 81.31 101 GLY A CA 1
ATOM 814 C C . GLY A 1 101 ? -16.560 -0.159 18.684 1.00 81.31 101 GLY A C 1
ATOM 815 O O . GLY A 1 101 ? -16.551 -1.067 19.517 1.00 81.31 101 GLY A O 1
ATOM 816 N N . LEU A 1 102 ? -16.273 -0.375 17.397 1.00 83.69 102 LEU A N 1
ATOM 817 C CA . LEU A 1 102 ? -15.842 -1.658 16.855 1.00 83.69 102 LEU A CA 1
ATOM 818 C C . LEU A 1 102 ? -14.313 -1.753 16.858 1.00 83.69 102 LEU A C 1
ATOM 820 O O . LEU A 1 102 ? -13.599 -0.768 16.664 1.00 83.69 102 LEU A O 1
ATOM 824 N N . TRP A 1 103 ? -13.813 -2.973 17.037 1.00 81.94 103 TRP A N 1
ATOM 825 C CA . TRP A 1 103 ? -12.388 -3.262 16.950 1.00 81.94 103 TRP A CA 1
ATOM 826 C C . TRP A 1 103 ? -11.970 -3.483 15.491 1.00 81.94 103 TRP A C 1
ATOM 828 O O . TRP A 1 103 ? -12.590 -4.273 14.780 1.00 81.94 103 TRP A O 1
ATOM 838 N N . ALA A 1 104 ? -10.902 -2.807 15.068 1.00 88.62 104 ALA A N 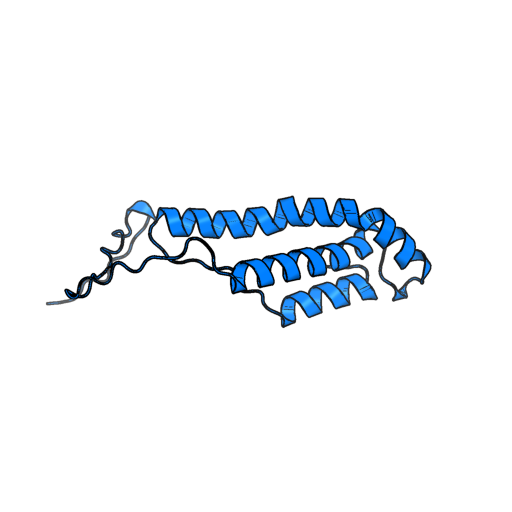1
ATOM 839 C CA . ALA A 1 104 ? -10.276 -2.973 13.761 1.00 88.62 104 ALA A CA 1
ATOM 840 C C . ALA A 1 104 ? -8.751 -2.879 13.898 1.00 88.62 104 ALA A C 1
ATOM 842 O O . ALA A 1 104 ? -8.229 -1.945 14.513 1.00 88.62 104 ALA A O 1
ATOM 843 N N . GLU A 1 105 ? -8.046 -3.845 13.313 1.00 90.44 105 GLU A N 1
ATOM 844 C CA . GLU A 1 105 ? -6.586 -3.923 13.302 1.00 90.44 105 GLU A CA 1
ATOM 845 C C . GLU A 1 105 ? -6.125 -4.402 11.926 1.00 90.44 105 GLU A C 1
ATOM 847 O O . GLU A 1 105 ? -6.572 -5.448 11.446 1.00 90.44 105 GLU A O 1
ATOM 852 N N . PHE A 1 106 ? -5.212 -3.659 11.297 1.00 93.62 106 PHE A N 1
ATOM 853 C CA . PHE A 1 106 ? -4.644 -4.091 10.027 1.00 93.62 106 PHE A CA 1
ATOM 854 C C . PHE A 1 106 ? -3.778 -5.349 10.197 1.00 93.62 106 PHE A C 1
ATOM 856 O O . PHE A 1 106 ? -2.852 -5.414 11.015 1.00 93.62 106 PHE A O 1
ATOM 863 N N . ARG A 1 107 ? -4.052 -6.359 9.367 1.00 94.56 107 ARG A N 1
ATOM 864 C CA . ARG A 1 107 ? -3.280 -7.599 9.277 1.00 94.56 107 ARG A CA 1
ATOM 865 C C . ARG A 1 107 ? -2.907 -7.841 7.823 1.00 94.56 107 ARG A C 1
ATOM 867 O O . ARG A 1 107 ? -3.775 -8.105 6.999 1.00 94.56 107 ARG A O 1
ATOM 874 N N . MET A 1 108 ? -1.612 -7.765 7.515 1.00 95.31 108 MET A N 1
ATOM 875 C CA . MET A 1 108 ? -1.149 -8.064 6.164 1.00 95.31 108 MET A CA 1
ATOM 876 C C . MET A 1 108 ? -1.446 -9.521 5.803 1.00 95.31 108 MET A C 1
ATOM 878 O O . MET A 1 108 ? -1.332 -10.411 6.648 1.00 95.31 108 MET A O 1
ATOM 882 N N . TYR A 1 109 ? -1.760 -9.762 4.532 1.00 96.50 109 TYR A N 1
ATOM 883 C CA . TYR A 1 109 ? -1.826 -11.100 3.960 1.00 96.50 109 TYR A CA 1
ATOM 884 C C . TYR A 1 109 ? -0.530 -11.378 3.181 1.00 96.50 109 TYR A C 1
ATOM 886 O O . TYR A 1 109 ? -0.357 -10.838 2.085 1.00 96.50 109 TYR A O 1
ATOM 894 N N . PRO A 1 110 ? 0.396 -12.204 3.711 1.00 95.12 110 PRO A N 1
ATOM 895 C CA . PRO A 1 110 ? 1.713 -12.393 3.101 1.00 95.12 110 PRO A CA 1
ATOM 896 C C . PRO A 1 110 ? 1.651 -12.945 1.674 1.00 95.12 110 PRO A C 1
ATOM 898 O O . PRO A 1 110 ? 2.442 -12.537 0.832 1.00 95.12 110 PRO A O 1
ATOM 901 N N . GLY A 1 111 ? 0.691 -13.833 1.387 1.00 97.38 111 GLY A N 1
ATOM 902 C CA . GLY A 1 111 ? 0.512 -14.406 0.050 1.00 97.38 111 GLY A CA 1
ATOM 903 C C . GLY A 1 111 ? 0.142 -13.354 -0.996 1.00 97.38 111 GLY A C 1
ATOM 904 O O . GLY A 1 111 ? 0.705 -13.354 -2.085 1.00 97.38 111 GLY A O 1
ATOM 905 N N . GLY A 1 112 ? -0.739 -12.415 -0.644 1.00 95.94 112 GLY A N 1
ATOM 906 C CA . GLY A 1 112 ? -1.126 -11.312 -1.525 1.00 95.94 112 GLY A CA 1
ATOM 907 C C . GLY A 1 112 ? 0.018 -10.330 -1.767 1.00 95.94 112 GLY A C 1
ATOM 908 O O . GLY A 1 112 ? 0.253 -9.939 -2.905 1.00 95.94 112 GLY A O 1
ATOM 909 N N . LEU A 1 113 ? 0.782 -9.990 -0.722 1.00 97.06 113 LEU A N 1
ATOM 910 C CA . LEU A 1 113 ? 1.970 -9.142 -0.865 1.00 97.06 113 LEU A CA 1
ATOM 911 C C . LEU A 1 113 ? 3.045 -9.800 -1.734 1.00 97.06 113 LEU A C 1
ATOM 913 O O . LEU A 1 113 ? 3.622 -9.139 -2.592 1.00 97.06 113 LEU A O 1
ATOM 917 N N . LEU A 1 114 ? 3.291 -11.098 -1.540 1.00 97.62 114 LEU A N 1
ATOM 918 C CA . LEU A 1 114 ? 4.227 -11.851 -2.367 1.00 97.62 114 LEU A CA 1
ATOM 919 C C . LEU A 1 114 ? 3.764 -11.892 -3.826 1.00 97.62 114 LEU A C 1
ATOM 921 O O . LEU A 1 114 ? 4.576 -11.700 -4.724 1.00 97.62 114 LEU A O 1
ATOM 925 N N . PHE A 1 115 ? 2.470 -12.109 -4.063 1.00 97.44 115 PHE A N 1
ATOM 926 C CA . PHE A 1 115 ? 1.900 -12.114 -5.406 1.00 97.44 115 PHE A CA 1
ATOM 927 C C . PHE A 1 115 ? 2.075 -10.758 -6.098 1.00 97.44 115 PHE A C 1
ATOM 929 O O . PHE A 1 115 ? 2.642 -10.710 -7.186 1.00 97.44 115 PHE A O 1
ATOM 936 N N . ALA A 1 116 ? 1.679 -9.664 -5.439 1.00 96.94 116 ALA A N 1
ATOM 937 C CA . ALA A 1 116 ? 1.854 -8.307 -5.956 1.00 96.94 116 ALA A CA 1
ATOM 938 C C . ALA A 1 116 ? 3.329 -8.003 -6.257 1.00 96.94 116 ALA A C 1
ATOM 940 O O . ALA A 1 116 ? 3.656 -7.478 -7.317 1.00 96.94 116 ALA A O 1
ATOM 941 N N . PHE A 1 117 ? 4.232 -8.393 -5.354 1.00 97.62 117 PHE A N 1
ATOM 942 C CA . PHE A 1 117 ? 5.666 -8.219 -5.547 1.00 97.62 117 PHE A CA 1
ATOM 943 C C . PHE A 1 117 ? 6.197 -8.995 -6.754 1.00 97.62 117 PHE A C 1
ATOM 945 O O . PHE A 1 117 ? 6.913 -8.421 -7.567 1.00 97.62 117 PHE A O 1
ATOM 952 N N . LEU A 1 118 ? 5.851 -10.277 -6.895 1.00 97.19 118 LEU A N 1
ATOM 953 C CA . LEU A 1 118 ? 6.334 -11.106 -8.000 1.00 97.19 118 LEU A CA 1
ATOM 954 C C . LEU A 1 118 ? 5.776 -10.646 -9.348 1.00 97.19 118 LEU A C 1
ATOM 956 O O . LEU A 1 118 ? 6.528 -10.584 -10.314 1.00 97.19 118 LEU A O 1
ATOM 960 N N . PHE A 1 119 ? 4.490 -10.305 -9.421 1.00 96.81 119 PHE A N 1
ATOM 961 C CA . PHE A 1 119 ? 3.883 -9.813 -10.658 1.00 96.81 119 PHE A CA 1
ATOM 962 C C . PHE A 1 119 ? 4.441 -8.439 -11.045 1.00 96.81 119 PHE A C 1
ATOM 964 O O . PHE A 1 119 ? 4.839 -8.251 -12.196 1.00 96.81 119 PHE A O 1
ATOM 971 N N . GLY A 1 120 ? 4.585 -7.529 -10.078 1.00 96.44 120 GLY A N 1
ATOM 972 C CA . GLY A 1 120 ? 5.205 -6.226 -10.303 1.00 96.44 120 GLY A CA 1
ATOM 973 C C . GLY A 1 120 ? 6.646 -6.372 -10.781 1.00 96.44 120 GLY A C 1
ATOM 974 O O . GLY A 1 120 ? 6.996 -5.872 -11.841 1.00 96.44 120 GLY A O 1
ATOM 975 N N . LEU A 1 121 ? 7.463 -7.141 -10.058 1.00 96.44 121 LEU A N 1
ATOM 976 C CA . LEU A 1 121 ? 8.872 -7.363 -10.384 1.00 96.44 121 LEU A CA 1
ATOM 977 C C . LEU A 1 121 ? 9.066 -8.045 -11.744 1.00 96.44 121 LEU A C 1
ATOM 979 O O . LEU A 1 121 ? 9.875 -7.589 -12.547 1.00 96.44 121 LEU A O 1
ATOM 983 N N . LEU A 1 122 ? 8.386 -9.168 -11.989 1.00 96.12 122 LEU A N 1
ATOM 984 C CA . LEU A 1 122 ? 8.645 -10.015 -13.156 1.00 96.12 122 LEU A CA 1
ATOM 985 C C . LEU A 1 122 ? 7.978 -9.476 -14.417 1.00 96.12 122 LEU A C 1
ATOM 987 O O . LEU A 1 122 ? 8.618 -9.421 -15.464 1.00 96.12 122 LEU A O 1
ATOM 991 N N . ILE A 1 123 ? 6.708 -9.091 -14.306 1.00 95.19 123 ILE A N 1
ATOM 992 C CA . ILE A 1 123 ? 5.844 -8.754 -15.442 1.00 95.19 123 ILE A CA 1
ATOM 993 C C . ILE A 1 123 ? 5.687 -7.236 -15.583 1.00 95.19 123 ILE A C 1
ATOM 995 O O . ILE A 1 123 ? 5.412 -6.760 -16.674 1.00 95.19 123 ILE A O 1
ATOM 999 N N . GLY A 1 124 ? 5.873 -6.464 -14.508 1.00 93.00 124 GLY A N 1
ATOM 1000 C CA . GLY A 1 124 ? 5.580 -5.030 -14.527 1.00 93.00 124 GLY A CA 1
ATOM 1001 C C . GLY A 1 124 ? 4.090 -4.743 -14.392 1.00 93.00 124 GLY A C 1
ATOM 1002 O O . GLY A 1 124 ? 3.615 -3.745 -14.917 1.00 93.00 124 GLY A O 1
ATOM 1003 N N . PHE A 1 125 ? 3.336 -5.622 -13.729 1.00 91.94 125 PHE A N 1
ATOM 1004 C CA . PHE A 1 125 ? 1.895 -5.474 -13.532 1.00 91.94 125 PHE A CA 1
ATOM 1005 C C . PHE A 1 125 ? 1.525 -5.788 -12.082 1.00 91.94 125 PHE A C 1
ATOM 1007 O O . PHE A 1 125 ? 2.060 -6.738 -11.519 1.00 91.94 125 PHE A O 1
ATOM 1014 N N . VAL A 1 126 ? 0.628 -5.006 -11.476 1.00 85.50 126 VAL A N 1
ATOM 1015 C CA . VAL A 1 126 ? 0.167 -5.188 -10.087 1.00 85.50 126 VAL A CA 1
ATOM 1016 C C . VAL A 1 126 ? -1.344 -5.051 -10.013 1.00 85.50 126 VAL A C 1
ATOM 1018 O O . VAL A 1 126 ? -1.874 -4.136 -10.681 1.00 85.50 126 VAL A O 1
#